Protein 8VAD (pdb70)

Structure (mmCIF, N/CA/C/O backbone):
data_8VAD
#
_entry.id   8VAD
#
_cell.length_a   16.310
_cell.length_b   21.227
_cell.length_c   70.096
_cell.angle_alpha   89.990
_cell.angle_beta   89.980
_cell.angle_gamma   67.420
#
_symmetry.space_group_name_H-M   'P 1'
#
loop_
_entity.id
_entity.type
_entity.pdbx_description
1 polymer 'Trypsin inhibitor 2'
2 non-polymer 'SULFATE ION'
3 water water
#
loop_
_atom_site.group_PDB
_atom_site.id
_atom_site.type_symbol
_atom_site.label_atom_id
_atom_site.label_alt_id
_atom_site.label_comp_id
_atom_site.label_asym_id
_atom_site.label_entity_id
_atom_site.label_seq_id
_atom_site.pdbx_PDB_ins_code
_atom_site.Cartn_x
_atom_site.Cartn_y
_atom_site.Cartn_z
_atom_site.occupancy
_atom_site.B_iso_or_equiv
_atom_site.auth_seq_id
_atom_site.auth_comp_id
_atom_site.auth_asym_id
_atom_site.auth_atom_id
_atom_site.pdbx_PDB_model_num
ATOM 1 N N . SER A 1 1 ? -12.63846 -2.59350 -16.99360 1.000 5.74375 1 SER B N 1
ATOM 2 C CA . SER A 1 1 ? -12.44924 -1.73830 -15.83887 1.000 5.83981 1 SER B CA 1
ATOM 3 C C . SER A 1 1 ? -13.16152 -2.42646 -14.68548 1.000 14.02936 1 SER B C 1
ATOM 4 O O . SER A 1 1 ? -14.20512 -3.07252 -14.85967 1.000 10.78275 1 SER B O 1
ATOM 11 N N . GLY A 1 2 ? -12.56874 -2.31515 -13.51326 1.000 8.65223 2 GLY B N 1
ATOM 12 C CA . GLY A 1 2 ? -13.16484 -2.83469 -12.31510 1.000 7.58040 2 GLY B CA 1
ATOM 13 C C . GLY A 1 2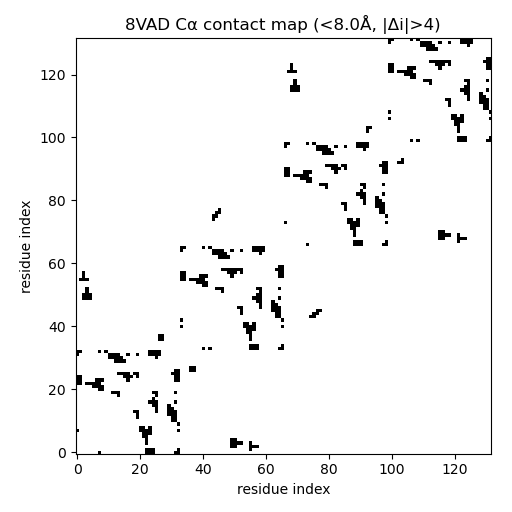 ? -13.39584 -1.70036 -11.34728 1.000 8.45575 2 GLY B C 1
ATOM 14 O O . GLY A 1 2 ? -13.09165 -0.54162 -11.64689 1.000 11.79608 2 GLY B O 1
ATOM 18 N N . PRO A 1 3 ? -13.94581 -2.00626 -10.16465 1.000 13.15976 3 PRO B N 1
ATOM 19 C CA . PRO A 1 3 ? -14.24165 -0.97897 -9.16295 1.000 10.34228 3 PRO B CA 1
ATOM 20 C C . PRO A 1 3 ? -13.02094 -0.50302 -8.37773 1.000 11.50992 3 PRO B C 1
ATOM 21 O O . PRO A 1 3 ? -13.03211 -0.44034 -7.14838 1.000 10.20835 3 PRO B O 1
ATOM 32 N N . ASN A 1 4 ? -11.95923 -0.15541 -9.09712 1.000 14.42292 4 ASN B N 1
ATOM 33 C CA . ASN A 1 4 ? -10.74586 0.34857 -8.47477 1.000 13.45769 4 ASN B CA 1
ATOM 34 C C . ASN A 1 4 ? -10.27697 1.62879 -9.15587 1.000 14.80433 4 ASN B C 1
ATOM 35 O O . ASN A 1 4 ? -10.83707 2.08335 -10.15813 1.000 16.19214 4 ASN B O 1
ATOM 46 N N . GLY A 1 5 ? -9.25267 2.22666 -8.56351 1.000 20.95223 5 GLY B N 1
ATOM 47 C CA . GLY A 1 5 ? -8.57915 3.34423 -9.17120 1.000 19.78707 5 GLY B CA 1
ATOM 48 C C . GLY A 1 5 ? -7.70014 2.86537 -10.30778 1.000 16.95569 5 GLY B C 1
ATOM 49 O O . GLY A 1 5 ? -8.08007 1.96081 -11.06507 1.000 24.05933 5 GLY B O 1
ATOM 53 N N . GLY A 1 6 ? -6.56125 3.49230 -10.48121 1.000 22.27809 6 GLY B N 1
ATOM 54 C CA . GLY A 1 6 ? -5.64468 2.97273 -11.46459 1.000 13.22648 6 GLY B CA 1
ATOM 55 C C . GLY A 1 6 ? -6.12565 3.11040 -12.90116 1.000 8.60153 6 GLY B C 1
ATOM 56 O O . GLY A 1 6 ? -7.13881 3.74659 -13.21779 1.000 6.75483 6 GLY B O 1
ATOM 60 N N . VAL A 1 7 ? -5.36806 2.47544 -13.77883 1.000 4.84229 7 VAL B N 1
ATOM 61 C CA . VAL A 1 7 ? -5.51952 2.63081 -15.21565 1.000 4.29488 7 VAL B CA 1
ATOM 62 C C . VAL A 1 7 ? -5.83441 1.28792 -15.84554 1.000 5.38911 7 VAL B C 1
ATOM 63 O O . VAL A 1 7 ? -5.25175 0.26035 -15.48085 1.000 7.06403 7 VAL B O 1
ATOM 76 N N . CYS A 1 8 ? -6.78983 1.30249 -16.75979 1.000 3.26479 8 CYS B N 1
ATOM 77 C CA . CYS A 1 8 ? -7.17744 0.13202 -17.53870 1.000 3.25696 8 CYS B CA 1
ATOM 78 C C . CYS A 1 8 ? -7.45901 0.60475 -18.95869 1.000 4.64996 8 CYS B C 1
ATOM 79 O O . CYS A 1 8 ? -8.44319 1.31610 -19.18508 1.000 4.37482 8 CYS B O 1
ATOM 86 N N . PRO A 1 9 ? -6.62029 0.26522 -19.93474 1.000 4.65051 9 PRO B N 1
ATOM 87 C CA . PRO A 1 9 ? -6.88846 0.70128 -21.30693 1.000 8.59347 9 PRO B CA 1
ATOM 88 C C . PRO A 1 9 ? -8.18730 0.10514 -21.82408 1.000 6.93646 9 PRO B C 1
ATOM 89 O O . PRO A 1 9 ? -8.59299 -0.98659 -21.42915 1.000 7.15029 9 PRO B O 1
ATOM 100 N N . VAL A 1 10 ? -8.86331 0.86264 -22.68323 1.000 6.45450 10 VAL B N 1
ATOM 101 C CA . VAL A 1 10 ? -10.10077 0.40931 -23.30205 1.000 12.30196 10 VAL B CA 1
ATOM 102 C C . VAL A 1 10 ? -9.78431 -0.41432 -24.53294 1.000 9.49882 10 VAL B C 1
ATOM 103 O O . VAL A 1 10 ? -9.43677 0.13453 -25.57958 1.000 13.56088 10 VAL B O 1
ATOM 135 N N . ILE A 1 12 ? -10.08097 -4.79894 -26.39815 1.000 4.01279 12 ILE B N 1
ATOM 136 C CA . ILE A 1 12 ? -10.46005 -6.20718 -26.33551 1.000 10.37679 12 ILE B CA 1
ATOM 137 C C . ILE A 1 12 ? -9.22176 -7.04652 -26.02639 1.000 5.50104 12 ILE B C 1
ATOM 138 O O . ILE A 1 12 ? -8.28901 -7.05593 -26.80795 1.000 5.26171 12 ILE B O 1
ATOM 154 N N . TYR A 1 13 ? -9.22105 -7.73625 -24.88695 1.000 3.96032 13 TYR B N 1
ATOM 155 C CA . TYR A 1 13 ? -8.04250 -8.44606 -24.38873 1.000 4.23124 13 TYR B CA 1
ATOM 156 C C . TYR A 1 13 ? -8.56507 -9.67467 -23.66251 1.000 6.65987 13 TYR B C 1
ATOM 157 O O . TYR A 1 13 ? -9.37428 -9.54978 -22.73915 1.000 3.72915 13 TYR B O 1
ATOM 175 N N . LEU A 1 14 ? -8.15074 -10.85634 -24.10623 1.000 3.57511 14 LEU B N 1
ATOM 176 C CA . LEU A 1 14 ? -8.61980 -12.09029 -23.50019 1.000 6.87399 14 LEU B CA 1
ATOM 177 C C . LEU A 1 14 ? -7.87397 -12.35091 -22.19831 1.000 4.21244 14 LEU B C 1
ATOM 178 O O . LEU A 1 14 ? -6.70771 -11.98829 -22.05207 1.000 4.07583 14 LEU B O 1
ATOM 194 N N . CYS A 1 15 ? -8.55752 -12.99953 -21.25731 1.000 4.78066 15 CYS B N 1
ATOM 195 C CA . CYS A 1 15 ? -7.95519 -13.25591 -19.95567 1.000 3.19713 15 CYS B CA 1
ATOM 196 C C . CYS A 1 15 ? -8.61787 -14.46229 -19.30529 1.000 3.56976 15 CYS B C 1
ATOM 197 O O . CYS A 1 15 ? -9.75106 -14.82978 -19.63357 1.000 3.16930 15 CYS B O 1
ATOM 204 N N . ARG A 1 16 ? -7.88897 -15.05662 -18.35940 1.000 3.69134 16 ARG B N 1
ATOM 205 C CA . ARG A 1 16 ? -8.37685 -16.17851 -17.57135 1.000 3.17618 16 ARG B CA 1
ATOM 206 C C . ARG A 1 16 ? -8.47723 -15.86036 -16.09035 1.000 4.84855 16 ARG B C 1
ATOM 207 O O . ARG A 1 16 ? -8.99747 -16.68302 -15.33142 1.000 5.33215 16 ARG B O 1
ATOM 228 N N . ARG A 1 17 ? -8.00519 -14.69103 -15.67060 1.000 3.88467 17 ARG B N 1
ATOM 229 C CA . ARG A 1 17 ? -7.92746 -14.23339 -14.28685 1.000 3.17530 17 ARG B CA 1
ATOM 230 C C . ARG A 1 17 ? -7.45859 -12.78767 -14.37197 1.000 4.62516 17 ARG B C 1
ATOM 231 O O . ARG A 1 17 ? -6.97073 -12.33959 -15.41623 1.000 3.19504 17 ARG B O 1
ATOM 252 N N . ASP A 1 18 ? -7.63185 -12.05472 -13.27227 1.000 3.18031 18 ASP B N 1
ATOM 253 C CA . ASP A 1 18 ? -7.28446 -10.63564 -13.24929 1.000 3.92793 18 ASP B CA 1
ATOM 254 C C . ASP A 1 18 ? -5.82652 -10.40469 -13.64588 1.000 3.93849 18 ASP B C 1
ATOM 255 O O . ASP A 1 18 ? -5.50768 -9.42522 -14.32706 1.000 3.37899 18 ASP B O 1
ATOM 264 N N . SER A 1 19 ? -4.91553 -11.26065 -13.17012 1.000 3.59503 19 SER B N 1
ATOM 265 C CA . SER A 1 19 ? -3.49699 -10.99715 -13.37552 1.000 5.06771 19 SER B CA 1
ATOM 266 C C . SER A 1 19 ? -3.08426 -11.09795 -14.83962 1.000 4.65180 19 SER B C 1
ATOM 267 O O . SER A 1 19 ? -1.99203 -10.63493 -15.19384 1.000 4.22463 19 SER B O 1
ATOM 275 N N . ASP A 1 20 ? -3.90778 -11.70127 -15.69347 1.000 3.24054 20 ASP B N 1
ATOM 276 C CA . ASP A 1 20 ? -3.60330 -11.71644 -17.12145 1.000 3.25082 20 ASP B CA 1
ATOM 277 C C . ASP A 1 20 ? -3.76736 -10.34004 -17.75521 1.000 3.34774 20 ASP B C 1
ATOM 278 O O . ASP A 1 20 ? -3.14937 -10.05723 -18.78925 1.000 4.03388 20 ASP B O 1
ATOM 287 N N . CYS A 1 21 ? -4.58733 -9.49116 -17.17250 1.000 3.24317 21 CYS B N 1
ATOM 288 C CA . CYS A 1 21 ? -4.93515 -8.22137 -17.78988 1.000 4.60756 21 CYS B CA 1
ATOM 289 C C . CYS A 1 21 ? -3.91455 -7.14562 -17.44454 1.000 5.87841 21 CYS B C 1
ATOM 290 O O . CYS A 1 21 ? -3.36454 -7.12842 -16.34932 1.000 4.46724 21 CYS B O 1
ATOM 297 N N . PRO A 1 22 ? -3.65669 -6.21764 -18.35700 1.000 5.25913 22 PRO B N 1
ATOM 298 C CA . PRO A 1 22 ? -2.72350 -5.13219 -18.03855 1.000 3.29306 22 PRO B CA 1
ATOM 299 C C . PRO A 1 22 ? -3.29315 -4.18047 -17.00002 1.000 5.82829 22 PRO B C 1
ATOM 300 O O . PRO A 1 22 ? -4.48997 -4.17427 -16.69924 1.000 5.64764 22 PRO B O 1
ATOM 311 N N . GLY A 1 23 ? -2.39471 -3.37881 -16.43765 1.000 8.09234 23 GLY B N 1
ATOM 312 C CA . GLY A 1 23 ? -2.78649 -2.34973 -15.49583 1.000 7.29836 23 GLY B CA 1
ATOM 313 C C . GLY A 1 23 ? -3.59234 -2.91089 -14.35501 1.000 5.63092 23 GLY B C 1
ATOM 314 O O . GLY A 1 23 ? -3.31766 -4.00080 -13.82831 1.000 7.08339 23 GLY B O 1
ATOM 318 N N . GLU A 1 24 ? -4.60942 -2.15675 -13.95373 1.000 4.29926 24 GLU B N 1
ATOM 319 C CA . GLU A 1 24 ? -5.51537 -2.55795 -12.89549 1.000 8.22700 24 GLU B CA 1
ATOM 320 C C . GLU A 1 24 ? -6.84394 -3.04045 -13.44991 1.000 6.99738 24 GLU B C 1
ATOM 321 O O . GLU A 1 24 ? -7.85904 -3.00564 -12.74668 1.000 6.52573 24 GLU B O 1
ATOM 333 N N . CYS A 1 25 ? -6.86325 -3.47511 -14.70629 1.000 4.14075 25 CYS B N 1
ATOM 334 C CA . CYS A 1 25 ? -8.06542 -4.08997 -15.24051 1.000 4.46334 25 CYS B CA 1
ATOM 335 C C . CYS A 1 25 ? -8.37226 -5.38464 -14.49391 1.000 4.46128 25 CYS B C 1
ATOM 336 O O . CYS A 1 25 ? -7.46568 -6.09290 -14.03456 1.000 3.24739 25 CYS B O 1
ATOM 343 N N . ILE A 1 26 ? -9.65152 -5.73308 -14.43942 1.000 3.31719 26 ILE B N 1
ATOM 344 C CA . ILE A 1 26 ? -10.08021 -7.03465 -13.95687 1.000 4.49910 26 ILE B CA 1
ATOM 345 C C . ILE A 1 26 ? -10.48613 -7.91487 -15.13553 1.000 3.41131 26 ILE B C 1
ATOM 346 O O . ILE A 1 26 ? -10.78727 -7.44448 -16.23161 1.000 3.23772 26 ILE B O 1
ATOM 362 N N . CYS A 1 27 ? -10.56948 -9.21691 -14.88477 1.000 3.24709 27 CYS B N 1
ATOM 363 C CA . CYS A 1 27 ? -11.06563 -10.14970 -15.88167 1.000 3.15441 27 CYS B CA 1
ATOM 364 C C . CYS A 1 27 ? -12.52753 -10.45684 -15.58298 1.000 3.78981 27 CYS B C 1
ATOM 365 O O . CYS A 1 27 ? -12.84753 -11.01474 -14.52764 1.000 4.95405 27 CYS B O 1
ATOM 372 N N . LEU A 1 28 ? -13.40344 -10.08852 -16.51414 1.000 4.02553 28 LEU B N 1
ATOM 373 C CA . LEU A 1 28 ? -14.81916 -10.39045 -16.38416 1.000 3.47615 28 LEU B CA 1
ATOM 374 C C . LEU A 1 28 ? -15.04035 -11.90319 -16.42356 1.000 3.11292 28 LEU B C 1
ATOM 375 O O . LEU A 1 28 ? -14.16985 -12.67624 -16.84881 1.000 3.11946 28 LEU B O 1
ATOM 391 N N . GLY A 1 29 ? -16.22715 -12.32057 -15.97999 1.000 3.10083 29 GLY B N 1
ATOM 392 C CA . GLY A 1 29 ? -16.53743 -13.73177 -15.80860 1.000 3.09412 29 GLY B CA 1
ATOM 393 C C . GLY A 1 29 ? -16.51698 -14.54908 -17.08537 1.000 3.09558 29 GLY B C 1
ATOM 394 O O . GLY A 1 29 ? -16.50233 -15.78773 -17.00898 1.000 4.18266 29 GLY B O 1
ATOM 398 N N . ASN A 1 30 ? -16.49579 -13.89306 -18.24942 1.000 3.10089 30 ASN B N 1
ATOM 399 C CA . ASN A 1 30 ? -16.47522 -14.55778 -19.54651 1.000 3.26303 30 ASN B CA 1
ATOM 400 C C . ASN A 1 30 ? -15.12574 -14.44840 -20.24867 1.000 4.55720 30 ASN B C 1
ATOM 401 O O . ASN A 1 30 ? -15.03362 -14.75157 -21.44179 1.000 4.26466 30 ASN B O 1
ATOM 412 N N . GLY A 1 31 ? -14.08313 -13.99757 -19.55428 1.000 3.19852 31 GLY B N 1
ATOM 413 C CA . GLY A 1 31 ? -12.73854 -14.04537 -20.10122 1.000 4.44510 31 GLY B CA 1
ATOM 414 C C . GLY A 1 31 ? -12.29850 -12.83860 -20.89126 1.000 7.16504 31 GLY B C 1
ATOM 415 O O . GLY A 1 31 ? -11.42631 -12.96999 -21.76103 1.000 3.49833 31 GLY B O 1
ATOM 419 N N . TYR A 1 32 ? -12.84098 -11.66325 -20.59928 1.000 3.87007 32 TYR B N 1
ATOM 420 C CA . TYR A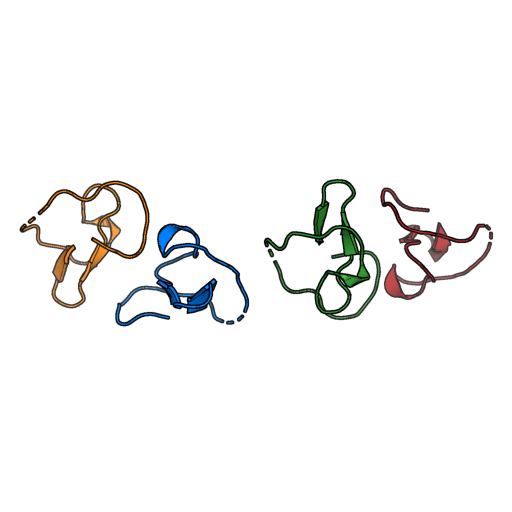 1 32 ? -12.39506 -10.42856 -21.22470 1.000 3.16130 32 TYR B CA 1
ATOM 421 C C . TYR A 1 32 ? -12.02844 -9.41764 -20.14772 1.000 3.42057 32 TYR B C 1
ATOM 422 O O . TYR A 1 32 ? -12.67148 -9.34944 -19.09789 1.000 3.15361 32 TYR B O 1
ATOM 440 N N . CYS A 1 33 ? -10.99230 -8.63578 -20.41950 1.000 3.18011 33 CYS B N 1
ATOM 441 C CA . CYS A 1 33 ? -10.58501 -7.60302 -19.48613 1.000 4.36432 33 CYS B CA 1
ATOM 442 C C . CYS A 1 33 ? -11.56039 -6.43734 -19.50870 1.000 6.93109 33 CYS B C 1
ATOM 443 O O . CYS A 1 33 ? -12.14894 -6.09670 -20.54251 1.000 4.64658 33 CYS B O 1
ATOM 450 N N . GLY A 1 34 ? -11.72966 -5.82463 -18.34946 1.000 3.99575 34 GLY B N 1
ATOM 451 C CA . GLY A 1 34 ? -12.54509 -4.63885 -18.24435 1.000 3.17335 34 GLY B CA 1
ATOM 452 C C . GLY A 1 34 ? -12.10555 -3.80728 -17.06592 1.000 3.98691 34 GLY B C 1
ATOM 453 O O . GLY A 1 34 ? -11.28530 -4.24376 -16.25422 1.000 3.17850 34 GLY B O 1
ATOM 457 N N . SER B 1 1 ? -20.73065 -5.67258 -1.62161 1.000 6.32582 1 SER A N 1
ATOM 458 C CA . SER B 1 1 ? -20.51879 -6.47350 -2.81794 1.000 3.89234 1 SER A CA 1
ATOM 459 C C . SER B 1 1 ? -21.22960 -5.80216 -3.99493 1.000 11.70866 1 SER A C 1
ATOM 460 O O . SER B 1 1 ? -22.28894 -5.18805 -3.81893 1.000 9.29335 1 SER A O 1
ATOM 467 N N . GLY B 1 2 ? -20.64093 -5.92212 -5.18580 1.000 8.79870 2 GLY A N 1
ATOM 468 C CA . GLY B 1 2 ? -21.23772 -5.42749 -6.40492 1.000 11.10122 2 GLY A CA 1
ATOM 469 C C . GLY B 1 2 ? -21.49904 -6.57067 -7.35546 1.000 10.33467 2 GLY A C 1
ATOM 470 O O . GLY B 1 2 ? -21.17225 -7.72371 -7.06569 1.000 9.60466 2 GLY A O 1
ATOM 474 N N . PRO B 1 3 ? -22.09602 -6.28563 -8.50664 1.000 10.79016 3 PRO A N 1
ATOM 475 C CA . PRO B 1 3 ? -22.42367 -7.31146 -9.48863 1.000 12.00762 3 PRO A CA 1
ATOM 476 C C . PRO B 1 3 ? -21.23886 -7.79919 -10.28722 1.000 12.62132 3 PRO A C 1
ATOM 477 O O . PRO B 1 3 ? -21.31270 -7.99603 -11.50854 1.000 11.75761 3 PRO A O 1
ATOM 488 N N . ASN B 1 4 ? -20.16287 -8.16571 -9.57009 1.000 16.23756 4 ASN A N 1
ATOM 489 C CA . ASN B 1 4 ? -18.91546 -8.62129 -10.19005 1.000 16.99393 4 ASN A CA 1
ATOM 490 C C . ASN B 1 4 ? -18.39457 -9.89899 -9.56741 1.000 13.29400 4 ASN A C 1
ATOM 491 O O . ASN B 1 4 ? -18.87078 -10.36122 -8.52990 1.000 22.56584 4 ASN A O 1
ATOM 502 N N . GLY B 1 5 ? -17.35263 -10.44408 -10.18481 1.000 19.77584 5 GLY A N 1
ATOM 503 C CA . GLY B 1 5 ? -16.64562 -11.56899 -9.61216 1.000 16.66357 5 GLY A CA 1
ATOM 504 C C . GLY B 1 5 ? -15.75056 -11.07987 -8.50297 1.000 16.70096 5 GLY A C 1
ATOM 505 O O . GLY B 1 5 ? -16.04245 -10.08698 -7.82893 1.000 19.86359 5 GLY A O 1
ATOM 509 N N . GLY B 1 6 ? -14.63654 -11.75115 -8.33571 1.000 22.09567 6 GLY A N 1
ATOM 510 C CA . GLY B 1 6 ? -13.68954 -11.27896 -7.36934 1.000 15.52048 6 GLY A CA 1
ATOM 511 C C . GLY B 1 6 ? -14.18412 -11.43209 -5.93998 1.000 8.63004 6 GLY A C 1
ATOM 512 O O . GLY B 1 6 ? -15.20686 -12.06474 -5.64673 1.000 12.51969 6 GLY A O 1
ATOM 516 N N . VAL B 1 7 ? -13.41838 -10.83015 -5.04138 1.000 5.99346 7 VAL A N 1
ATOM 517 C CA . VAL B 1 7 ? -13.59616 -11.00820 -3.60933 1.000 4.93044 7 VAL A CA 1
ATOM 518 C C . VAL B 1 7 ? -13.88749 -9.65680 -2.97290 1.000 4.07368 7 VAL A C 1
ATOM 519 O O . VAL B 1 7 ? -13.21385 -8.65882 -3.24958 1.000 6.10635 7 VAL A O 1
ATOM 532 N N . CYS B 1 8 ? -14.87948 -9.63891 -2.09355 1.000 4.99382 8 CYS A N 1
ATOM 533 C CA . CYS B 1 8 ? -15.25486 -8.44036 -1.35479 1.000 4.37565 8 CYS A CA 1
ATOM 534 C C . CYS B 1 8 ? -15.50695 -8.84225 0.08700 1.000 3.28149 8 CYS A C 1
ATOM 535 O O . CYS B 1 8 ? -16.48102 -9.54499 0.36399 1.000 4.20349 8 CYS A O 1
ATOM 542 N N . PRO B 1 9 ? -14.67338 -8.42027 1.03082 1.000 3.44934 9 PRO A N 1
ATOM 543 C CA . PRO B 1 9 ? -14.91373 -8.80377 2.42176 1.00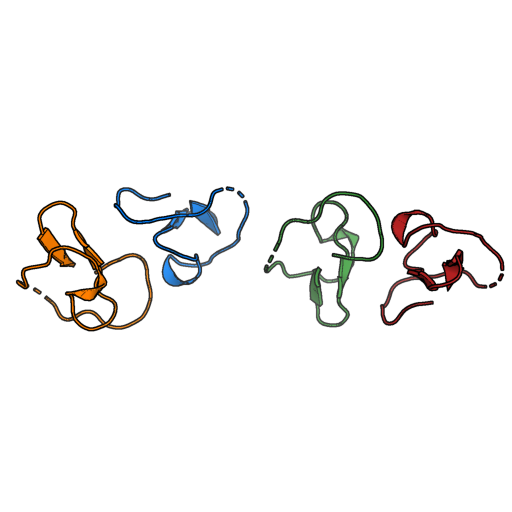0 4.89431 9 PRO A CA 1
ATOM 544 C C . PRO B 1 9 ? -16.25345 -8.27641 2.92079 1.000 4.21372 9 PRO A C 1
ATOM 545 O O . PRO B 1 9 ? -16.70946 -7.19795 2.53195 1.000 4.71651 9 PRO A O 1
ATOM 556 N N . VAL B 1 10 ? -16.88609 -9.04749 3.79763 1.000 6.44200 10 VAL A N 1
ATOM 557 C CA . VAL B 1 10 ? -18.12150 -8.61488 4.44341 1.000 5.10795 10 VAL A CA 1
ATOM 558 C C . VAL B 1 10 ? -17.68511 -7.74505 5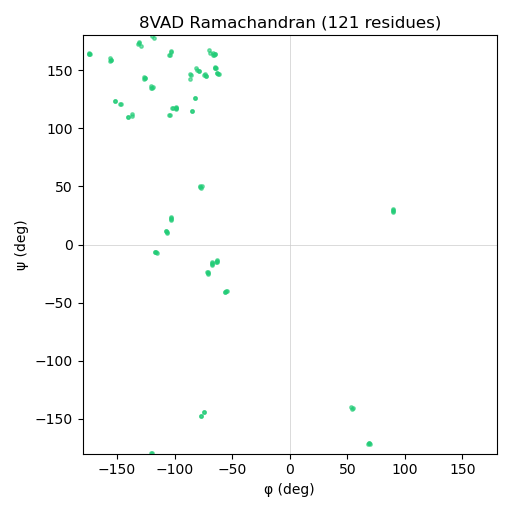.60281 1.000 10.52672 10 VAL A C 1
ATOM 559 O O . VAL B 1 10 ? -16.96970 -8.23480 6.47162 1.000 6.81188 10 VAL A O 1
ATOM 591 N N . ILE B 1 12 ? -18.11011 -3.46886 7.75866 1.000 5.65481 12 ILE A N 1
ATOM 592 C CA . ILE B 1 12 ? -18.58928 -2.09112 7.87374 1.000 9.66013 12 ILE A CA 1
ATOM 593 C C . ILE B 1 12 ? -17.39268 -1.21449 7.52728 1.000 9.06025 12 ILE A C 1
ATOM 594 O O . ILE B 1 12 ? -16.43243 -1.14767 8.28634 1.000 7.53399 12 ILE A O 1
ATOM 610 N N . TYR B 1 13 ? -17.43292 -0.52255 6.39133 1.000 4.08530 13 TYR A N 1
ATOM 611 C CA . TYR B 1 13 ? -16.25732 0.21184 5.93493 1.000 3.27254 13 TYR A CA 1
ATOM 612 C C . TYR B 1 13 ? -16.73631 1.39390 5.11102 1.000 6.57836 13 TYR A C 1
ATOM 613 O O . TYR B 1 13 ? -17.49023 1.20229 4.15533 1.000 5.29334 13 TYR A O 1
ATOM 631 N N . LEU B 1 14 ? -16.33395 2.60284 5.50094 1.000 4.33360 14 LEU A N 1
ATOM 632 C CA . LEU B 1 14 ? -16.76859 3.81679 4.81814 1.000 7.37608 14 LEU A CA 1
ATOM 633 C C . LEU B 1 14 ? -15.95357 4.07268 3.55210 1.000 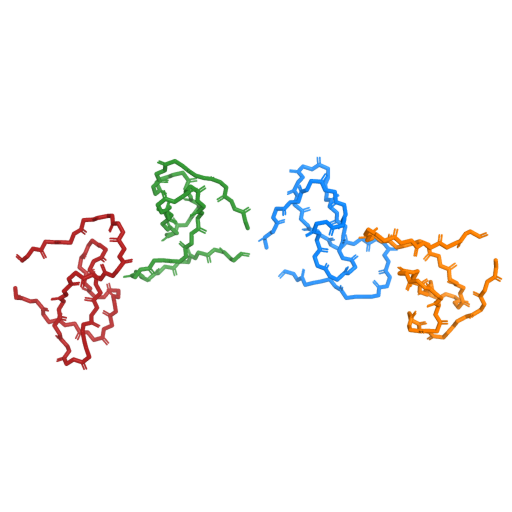4.79115 14 LEU A C 1
ATOM 634 O O . LEU B 1 14 ? -14.76167 3.75596 3.47878 1.000 5.88836 14 LEU A O 1
ATOM 650 N N . CYS B 1 1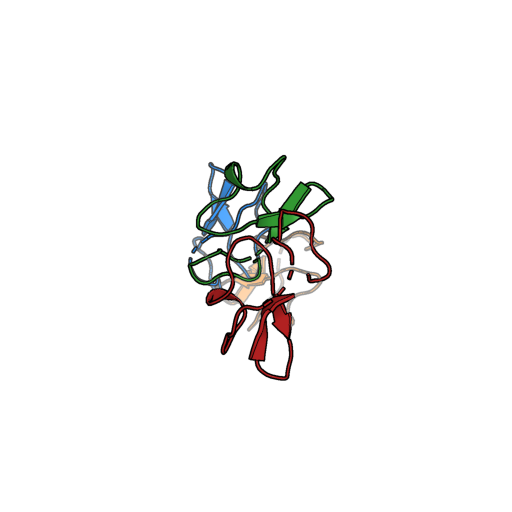5 ? -16.60117 4.72416 2.57691 1.000 4.25270 15 CYS A N 1
ATOM 651 C CA . CYS B 1 15 ? -16.00739 4.98833 1.26636 1.000 5.14663 15 CYS A CA 1
ATOM 652 C C . CYS B 1 15 ? -16.67215 6.20774 0.63681 1.000 3.51239 15 CYS A C 1
ATOM 653 O O . CYS B 1 15 ? -17.79320 6.58440 0.99581 1.000 3.13149 15 CYS A O 1
ATOM 660 N N . ARG B 1 16 ? -15.97087 6.81012 -0.31569 1.000 4.01911 16 ARG A N 1
ATOM 661 C CA . ARG B 1 16 ? -16.49150 7.93148 -1.09672 1.000 3.65311 16 ARG A CA 1
ATOM 662 C C . ARG B 1 16 ? -16.60818 7.55776 -2.56810 1.000 4.23511 16 ARG A C 1
ATOM 663 O O . ARG B 1 16 ? -17.20399 8.30969 -3.34733 1.000 5.13990 16 ARG A O 1
ATOM 684 N N . ARG B 1 17 ? -16.12215 6.38060 -2.94850 1.000 5.86936 17 ARG A N 1
ATOM 685 C CA . ARG B 1 17 ? -16.05710 5.93335 -4.31968 1.000 3.15113 17 ARG A CA 1
ATOM 686 C C . ARG B 1 17 ? -15.56459 4.49929 -4.27069 1.000 3.14518 17 ARG A C 1
ATOM 687 O O . ARG B 1 17 ? -15.01936 4.05735 -3.25734 1.000 3.14309 17 ARG A O 1
ATOM 708 N N . ASP B 1 18 ? -15.74369 3.78375 -5.38445 1.000 3.30431 18 ASP A N 1
ATOM 709 C CA . ASP B 1 18 ? -15.39335 2.37016 -5.41371 1.000 3.95764 18 ASP A CA 1
ATOM 710 C C . ASP B 1 18 ? -13.94477 2.13478 -4.99766 1.000 4.12445 18 ASP A C 1
ATOM 711 O O . ASP B 1 18 ? -13.63777 1.15090 -4.31054 1.000 3.14063 18 ASP A O 1
ATOM 720 N N . SER B 1 19 ? -13.03285 2.99688 -5.44120 1.000 4.44722 19 SER A N 1
ATOM 721 C CA . SER B 1 19 ? -11.61199 2.72268 -5.25513 1.000 4.95939 19 SER A CA 1
ATOM 722 C C . SER B 1 19 ? -11.19283 2.75999 -3.79091 1.000 4.44285 19 SER A C 1
ATOM 723 O O . SER B 1 19 ? -10.12354 2.23081 -3.45746 1.000 6.31081 19 SER A O 1
ATOM 731 N N . ASP B 1 20 ? -12.00626 3.36761 -2.91536 1.000 3.16085 20 ASP A N 1
ATOM 732 C CA . ASP B 1 20 ? -11.75373 3.38850 -1.48194 1.000 4.20821 20 ASP A CA 1
ATOM 733 C C . ASP B 1 20 ? -11.95761 2.02629 -0.84194 1.000 3.14937 20 ASP A C 1
ATOM 734 O O . ASP B 1 20 ? -11.42240 1.77937 0.25161 1.000 3.52087 20 ASP A O 1
ATOM 743 N N . CYS B 1 21 ? -12.74785 1.16188 -1.46542 1.000 3.39192 21 CYS A N 1
ATOM 744 C CA . CYS B 1 21 ? -13.06146 -0.12457 -0.86490 1.000 3.36737 21 CYS A CA 1
ATOM 745 C C . CYS B 1 21 ? -12.02052 -1.16188 -1.24602 1.000 5.64641 21 CYS A C 1
ATOM 746 O O . CYS B 1 21 ? -11.54183 -1.17402 -2.38540 1.000 4.88984 21 CYS A O 1
ATOM 753 N N A PRO B 1 22 ? -11.66684 -2.05197 -0.32803 0.347 5.21412 22 PRO A N 1
ATOM 754 N N B PRO B 1 22 ? -11.64583 -2.03346 -0.31481 0.653 5.20355 22 PRO A N 1
ATOM 755 C CA A PRO B 1 22 ? -10.72362 -3.11956 -0.66938 0.347 6.66132 22 PRO A CA 1
ATOM 756 C CA B PRO B 1 22 ? -10.72150 -3.11622 -0.66319 0.653 6.65847 22 PRO A CA 1
ATOM 757 C C A PRO B 1 22 ? -11.34748 -4.12868 -1.62277 0.347 8.17212 22 PRO A C 1
ATOM 758 C C B PRO B 1 22 ? -11.34576 -4.12455 -1.62081 0.653 8.17597 22 PRO A C 1
ATOM 759 O O A PRO B 1 22 ? -12.55998 -4.18155 -1.84142 0.347 7.05821 22 PRO A O 1
ATOM 760 O O B PRO B 1 22 ? -12.55892 -4.16925 -1.84207 0.653 7.09565 22 PRO A O 1
ATOM 781 N N . GLY B 1 23 ? -10.47452 -4.93555 -2.21016 1.000 10.53078 23 GLY A N 1
ATOM 782 C CA . GLY B 1 23 ? -10.91749 -5.95728 -3.12466 1.000 7.58632 23 GLY A CA 1
ATOM 783 C C . GLY B 1 23 ? -11.72386 -5.40268 -4.27626 1.000 6.68301 23 GLY A C 1
ATOM 784 O O . GLY B 1 23 ? -11.42662 -4.33750 -4.84356 1.000 5.42214 23 GLY A O 1
ATOM 788 N N . GLU B 1 24 ? -12.75644 -6.15588 -4.65216 1.000 5.60381 24 GLU A N 1
ATOM 789 C CA . GLU B 1 24 ? -13.66508 -5.76996 -5.71655 1.000 7.60935 24 GLU A CA 1
ATOM 790 C C . GLU B 1 24 ? -14.98543 -5.25917 -5.17205 1.000 7.61427 24 GLU A C 1
ATOM 791 O O . GLU B 1 24 ? -15.98479 -5.24003 -5.89562 1.000 5.94902 24 GLU A O 1
ATOM 803 N N . CYS B 1 25 ? -15.00354 -4.81860 -3.91740 1.000 5.78439 25 CYS A N 1
ATOM 804 C CA . CYS B 1 25 ? -16.20490 -4.19806 -3.39472 1.000 4.80482 25 CYS A CA 1
ATOM 805 C C . CYS B 1 25 ? -16.49092 -2.90305 -4.14181 1.000 4.99449 25 CYS A C 1
ATOM 806 O O . CYS B 1 25 ? -15.57914 -2.21511 -4.60724 1.000 6.12755 25 CYS A O 1
ATOM 813 N N . ILE B 1 26 ? -17.76559 -2.54380 -4.21031 1.000 3.09735 26 ILE A N 1
ATOM 814 C CA . ILE B 1 26 ? -18.16707 -1.23552 -4.69247 1.000 3.10173 26 ILE A CA 1
ATOM 815 C C . ILE B 1 26 ? -18.53500 -0.36695 -3.49622 1.000 3.10143 26 ILE A C 1
ATOM 816 O O . ILE B 1 26 ? -18.72107 -0.85028 -2.38011 1.000 3.75843 26 ILE A O 1
ATOM 832 N N . CYS B 1 27 ? -18.65111 0.94066 -3.73259 1.000 3.56313 27 CYS A N 1
ATOM 833 C CA . CYS B 1 27 ? -19.12726 1.87853 -2.72631 1.000 4.65256 27 CYS A CA 1
ATOM 834 C C . CYS B 1 27 ? -20.60752 2.16413 -2.98214 1.000 3.10453 27 CYS A C 1
ATOM 835 O O . CYS B 1 27 ? -20.97223 2.67863 -4.04678 1.000 4.35222 27 CYS A O 1
ATOM 842 N N . LEU B 1 28 ? -21.45683 1.81372 -2.01429 1.000 3.09829 28 LEU A N 1
ATOM 843 C CA . LEU B 1 28 ? -22.88174 2.08105 -2.10571 1.000 3.09653 28 LEU A CA 1
ATOM 844 C C . LEU B 1 28 ? -23.11568 3.58479 -2.06606 1.000 3.28700 28 LEU A C 1
ATOM 845 O O . LEU B 1 28 ? -22.24382 4.36484 -1.66194 1.000 3.37558 28 LEU A O 1
ATOM 861 N N . GLY B 1 29 ? -24.31601 3.98176 -2.49462 1.000 3.77068 29 GLY A N 1
ATOM 862 C CA . GLY B 1 29 ? -24.66799 5.37153 -2.70186 1.000 3.11451 29 GLY A CA 1
ATOM 863 C C . GLY B 1 29 ? -24.64779 6.22123 -1.45973 1.000 3.30896 29 GLY A C 1
ATOM 864 O O . GLY B 1 29 ? -24.64217 7.45512 -1.57935 1.000 3.12570 29 GLY A O 1
ATOM 868 N N . ASN B 1 30 ? -24.62079 5.59584 -0.27749 1.000 3.32237 30 ASN A N 1
ATOM 869 C CA . ASN B 1 30 ? -24.56366 6.29330 1.00174 1.000 4.73962 30 ASN A CA 1
ATOM 870 C C . ASN B 1 30 ? -23.18896 6.19388 1.65280 1.000 3.44923 30 ASN A C 1
ATOM 871 O O . ASN B 1 30 ? -23.04137 6.57119 2.81750 1.000 4.07425 30 ASN A O 1
ATOM 882 N N . GLY B 1 31 ? -22.17703 5.69355 0.94676 1.000 4.79900 31 GLY A N 1
ATOM 883 C CA . GLY B 1 31 ? -20.84276 5.74095 1.49801 1.000 3.11489 31 GLY A CA 1
ATOM 884 C C . GLY B 1 31 ? -20.42185 4.55786 2.33720 1.000 4.97831 31 GLY A C 1
ATOM 885 O O . GLY B 1 31 ? -19.53342 4.71037 3.18848 1.000 4.80662 31 GLY A O 1
ATOM 889 N N . TYR B 1 32 ? -20.92587 3.36476 2.05259 1.000 3.10143 32 TYR A N 1
ATOM 890 C CA . TYR B 1 32 ? -20.45948 2.12950 2.67309 1.000 3.62952 32 TYR A CA 1
ATOM 891 C C . TYR B 1 32 ? -20.07967 1.10667 1.61575 1.000 3.09419 32 TYR A C 1
ATOM 892 O O . TYR B 1 32 ? -20.73934 0.98624 0.58580 1.000 3.09267 32 TYR A O 1
ATOM 910 N N . CYS B 1 33 ? -19.01868 0.35243 1.88720 1.000 4.44314 33 CYS A N 1
ATOM 911 C CA . CYS B 1 33 ? -18.59477 -0.68225 0.95240 1.000 5.40935 33 CYS A CA 1
ATOM 912 C C . CYS B 1 33 ? -19.55494 -1.86192 0.98319 1.000 4.05328 33 CYS A C 1
ATOM 913 O O . CYS B 1 33 ? -20.12384 -2.19884 2.02732 1.000 7.21915 33 CYS A O 1
ATOM 920 N N . GLY B 1 34 ? -19.74867 -2.47224 -0.17439 1.000 4.07973 34 GLY A N 1
ATOM 921 C CA . GLY B 1 34 ? -20.58156 -3.65207 -0.29693 1.000 8.20603 34 GLY A CA 1
ATOM 922 C C . GLY B 1 34 ? -20.21245 -4.45512 -1.52738 1.000 3.88241 34 GLY A C 1
ATOM 923 O O . GLY B 1 34 ? -19.47324 -3.98143 -2.38565 1.000 3.08126 34 GLY A O 1
ATOM 927 N N . SER C 1 1 ? -9.42460 1.53443 18.06391 1.000 5.85270 1 SER C N 1
ATOM 928 C CA . SER C 1 1 ? -9.59193 0.68546 19.23163 1.000 5.63064 1 SER C CA 1
ATOM 929 C C . SER C 1 1 ? -8.86131 1.37181 20.37563 1.000 15.45073 1 SER C C 1
ATOM 930 O O . SER C 1 1 ? -7.82016 2.00242 20.17883 1.000 10.26426 1 SER C O 1
ATOM 937 N N . GLY C 1 2 ? -9.42949 1.27872 21.56302 1.000 9.16521 2 GLY C N 1
ATOM 938 C CA . GLY C 1 2 ? -8.79098 1.78590 22.74676 1.000 7.00149 2 GLY C CA 1
ATOM 939 C C . GLY C 1 2 ? -8.59645 0.64999 23.71709 1.000 8.19818 2 GLY C C 1
ATOM 940 O O . GLY C 1 2 ? -8.95310 -0.49549 23.42949 1.000 12.83998 2 GLY C O 1
ATOM 944 N N . PRO C 1 3 ? -8.02332 0.93896 24.88885 1.000 14.44891 3 PRO C N 1
ATOM 945 C CA . PRO C 1 3 ? -7.76885 -0.10444 25.88737 1.000 10.47854 3 PRO C CA 1
ATOM 946 C C . PRO C 1 3 ? -8.99695 -0.52748 26.69286 1.000 13.38976 3 PRO C C 1
ATOM 947 O O . PRO C 1 3 ? -8.97288 -0.57416 27.92208 1.000 13.29543 3 PRO C O 1
ATOM 958 N N . ASN C 1 4 ? -10.08584 -0.83821 25.99555 1.000 16.51478 4 ASN C N 1
ATOM 959 C CA . ASN C 1 4 ? -11.28404 -1.30352 26.67449 1.000 16.79811 4 ASN C CA 1
ATOM 960 C C . ASN C 1 4 ? -11.77316 -2.56351 25.97417 1.000 13.01943 4 ASN C C 1
ATOM 961 O O . ASN C 1 4 ? -11.22845 -2.99494 24.94996 1.000 17.77551 4 ASN C O 1
ATOM 972 N N . GLY C 1 5 ? -12.79488 -3.16986 26.55411 1.000 18.87143 5 GLY C N 1
ATOM 973 C CA . GLY C 1 5 ? -13.45293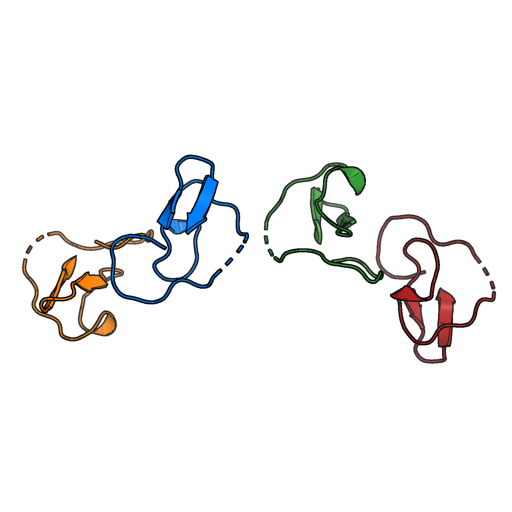 -4.27182 25.90082 1.000 17.46421 5 GLY C CA 1
ATOM 974 C C . GLY C 1 5 ? -14.31910 -3.77980 24.76280 1.000 16.17376 5 GLY C C 1
ATOM 975 O O . GLY C 1 5 ? -13.95123 -2.85206 24.03479 1.000 24.83821 5 GLY C O 1
ATOM 979 N N . GLY C 1 6 ? -15.44257 -4.42481 24.56834 1.000 18.99129 6 GLY C N 1
ATOM 980 C CA . GLY C 1 6 ? -16.37386 -3.93872 23.58514 1.000 13.28132 6 GLY C CA 1
ATOM 981 C C . GLY C 1 6 ? -15.90430 -4.09709 22.14866 1.000 8.63123 6 GLY C C 1
ATOM 982 O O . GLY C 1 6 ? -14.89727 -4.73657 21.83446 1.000 7.22157 6 GLY C O 1
ATOM 986 N N . VAL C 1 7 ? -16.68349 -3.49273 21.26055 1.000 5.25174 7 VAL C N 1
ATOM 987 C CA . VAL C 1 7 ? -16.53962 -3.68056 19.82367 1.000 6.49722 7 VAL C CA 1
ATOM 988 C C . VAL C 1 7 ? -16.21269 -2.34115 19.18458 1.000 5.54323 7 VAL C C 1
ATOM 989 O O . VAL C 1 7 ? -16.80573 -1.31173 19.53599 1.000 7.20121 7 VAL C O 1
ATOM 1002 N N . CYS C 1 8 ? -15.24562 -2.35326 18.28287 1.000 3.12115 8 CYS C N 1
ATOM 1003 C CA . CYS C 1 8 ? -14.86115 -1.17819 17.51647 1.000 4.90543 8 CYS C CA 1
ATOM 1004 C C . CYS C 1 8 ? -14.56236 -1.62555 16.09316 1.000 4.30904 8 CYS C C 1
ATOM 1005 O O . CYS C 1 8 ? -13.55989 -2.30964 15.85891 1.000 3.95353 8 CYS C O 1
ATOM 1012 N N . PRO C 1 9 ? -15.38932 -1.27747 15.11693 1.000 5.44968 9 PRO C N 1
ATOM 1013 C CA . PRO C 1 9 ? -15.10518 -1.70613 13.74594 1.000 7.46600 9 PRO C CA 1
ATOM 1014 C C . PRO C 1 9 ? -13.79482 -1.11840 13.24416 1.000 8.82262 9 PRO C C 1
ATOM 1015 O O . PRO C 1 9 ? -13.37451 -0.03809 13.66088 1.000 7.45327 9 PRO C O 1
ATOM 1026 N N . VAL C 1 10 ? -13.11852 -1.87677 12.38631 1.000 6.88626 10 VAL C N 1
ATOM 1027 C CA . VAL C 1 10 ? -11.88049 -1.42703 11.75140 1.000 11.20745 10 VAL C CA 1
ATOM 1028 C C . VAL C 1 10 ? -12.22627 -0.61916 10.50755 1.000 7.93245 10 VAL C C 1
ATOM 1029 O O . VAL C 1 10 ? -12.60939 -1.18867 9.48718 1.000 12.70061 10 VAL C O 1
ATOM 1061 N N . ILE C 1 12 ? -11.93751 3.76637 8.66768 1.000 3.33836 12 ILE C N 1
ATOM 1062 C CA . ILE C 1 12 ? -11.56244 5.17005 8.73465 1.000 7.99947 12 ILE C CA 1
ATOM 1063 C C . ILE C 1 12 ? -12.80692 6.00800 9.02467 1.000 6.59863 12 ILE C C 1
ATOM 1064 O O . ILE C 1 12 ? -13.73280 6.01705 8.23105 1.000 6.90724 12 ILE C O 1
ATOM 1080 N N . TYR C 1 13 ? -12.81824 6.69571 10.16646 1.000 4.55104 13 TYR C N 1
ATOM 1081 C CA . TYR C 1 13 ? -13.99793 7.40320 10.65432 1.000 4.52671 13 TYR C CA 1
ATOM 1082 C C . TYR C 1 13 ? -13.47771 8.62534 11.39055 1.000 5.61411 13 TYR C C 1
ATOM 1083 O O . TYR C 1 13 ? -12.68455 8.48861 12.32342 1.000 4.18443 13 TYR C O 1
ATOM 1101 N N . LEU C 1 14 ? -13.88370 9.81076 10.95252 1.000 4.08377 14 LEU C N 1
ATOM 1102 C CA . LEU C 1 14 ? -13.41175 11.04125 11.56652 1.000 5.38177 14 LEU C CA 1
ATOM 1103 C C . LEU C 1 14 ? -14.16612 11.30930 12.86404 1.000 4.66885 14 LEU C C 1
ATOM 1104 O O . LEU C 1 14 ? -15.34006 10.95595 13.00076 1.000 4.48639 14 LEU C O 1
ATOM 1120 N N . CYS C 1 15 ? -13.48456 11.96400 13.80504 1.000 4.54495 15 CYS C N 1
ATOM 1121 C CA . CYS C 1 15 ? -14.07748 12.22050 15.10864 1.000 3.16208 15 CYS C CA 1
ATOM 1122 C C . CYS C 1 15 ? -13.41600 13.42168 15.76679 1.000 3.80173 15 CYS C C 1
ATOM 1123 O O . CYS C 1 15 ? -12.27513 13.78621 15.46165 1.000 3.23221 15 CYS C O 1
ATOM 1130 N N . ARG C 1 16 ? -14.14935 14.01004 16.70544 1.000 4.67024 16 ARG C N 1
ATOM 1131 C CA . ARG C 1 16 ? -13.65526 15.13107 17.48370 1.000 3.86444 16 ARG C CA 1
ATOM 1132 C C . ARG C 1 16 ? -13.55576 14.81005 18.96173 1.000 4.28811 16 ARG C C 1
ATOM 1133 O O . ARG C 1 16 ? -13.03591 15.63049 19.72303 1.000 5.82916 16 ARG C O 1
ATOM 1154 N N . ARG C 1 17 ? -14.03192 13.63951 19.37631 1.000 3.79371 17 ARG C N 1
ATOM 1155 C CA . ARG C 1 17 ? -14.10905 13.17881 20.75643 1.000 3.69005 17 ARG C CA 1
ATOM 1156 C C . ARG C 1 17 ? -14.57893 11.73240 20.67717 1.000 4.66551 17 ARG C C 1
ATOM 1157 O O . ARG C 1 17 ? -15.06910 11.27853 19.63781 1.000 3.95981 17 ARG C O 1
ATOM 1178 N N . ASP C 1 18 ? -14.40202 11.00445 21.77875 1.000 3.15827 18 ASP C N 1
ATOM 1179 C CA . ASP C 1 18 ? -14.74744 9.58618 21.80681 1.000 4.15914 18 ASP C CA 1
ATOM 1180 C C . ASP C 1 18 ? -16.20718 9.35472 21.41555 1.000 3.88354 18 ASP C C 1
ATOM 1181 O O . ASP C 1 18 ? -16.53056 8.37225 20.74186 1.000 3.67164 18 ASP C O 1
ATOM 1190 N N . SER C 1 19 ? -17.11796 10.20809 21.89995 1.000 4.78007 19 SER C N 1
ATOM 1191 C CA . SER C 1 19 ? -18.53432 9.94007 21.69375 1.000 5.79801 19 SER C CA 1
ATOM 1192 C C . SER C 1 19 ? -18.94403 10.05594 20.23307 1.000 4.66395 19 SER C C 1
ATOM 1193 O O . SER C 1 19 ? -20.04145 9.61077 19.87181 1.000 4.85698 19 SER C O 1
ATOM 1201 N N . ASP C 1 20 ? -18.12023 10.66487 19.39000 1.000 3.37213 20 ASP C N 1
ATOM 1202 C CA . ASP C 1 20 ? -18.43932 10.67832 17.96690 1.000 3.13845 20 ASP C CA 1
ATOM 1203 C C . ASP C 1 20 ? -18.27046 9.30749 17.32376 1.000 4.05949 20 ASP C C 1
ATOM 1204 O O . ASP C 1 20 ? -18.87206 9.04210 16.27696 1.000 5.13341 20 ASP C O 1
ATOM 1213 N N . CYS C 1 21 ? -17.44042 8.44338 17.90097 1.000 3.13247 21 CYS C N 1
ATOM 1214 C CA . CYS C 1 21 ? -17.08776 7.17567 17.28115 1.000 4.53926 21 CYS C CA 1
ATOM 1215 C C . CYS C 1 21 ? -18.10941 6.10044 17.61126 1.000 5.40378 21 CYS C C 1
ATOM 1216 O O . CYS C 1 21 ? -18.65738 6.06865 18.70529 1.000 3.81764 21 CYS C O 1
ATOM 1223 N N . PRO C 1 22 ? -18.37277 5.18596 16.68310 1.000 5.48976 22 PRO C N 1
ATOM 1224 C CA . PRO C 1 22 ? -19.29838 4.08510 16.98356 1.000 4.96836 22 PRO C CA 1
ATOM 1225 C C . PRO C 1 22 ? -18.73419 3.13966 18.03384 1.000 5.49145 22 PRO C C 1
ATOM 1226 O O . PRO C 1 22 ? -17.54057 3.13586 18.34362 1.000 5.13064 22 PRO C O 1
ATOM 1237 N N . GLY C 1 23 ? -19.63221 2.32599 18.58081 1.000 8.08248 23 GLY C N 1
ATOM 1238 C CA . GLY C 1 23 ? -19.24984 1.29634 19.52625 1.000 8.52600 23 GLY C CA 1
ATOM 1239 C C . GLY C 1 23 ? -18.44758 1.84696 20.67695 1.000 6.21694 23 GLY C C 1
ATOM 1240 O O . GLY C 1 23 ? -18.72973 2.92556 21.21440 1.000 7.23089 23 GLY C O 1
ATOM 1244 N N . GLU C 1 24 ? -17.43394 1.08848 21.07910 1.000 4.44445 24 GLU C N 1
ATOM 1245 C CA . GLU C 1 24 ? -16.52962 1.48805 22.13810 1.000 8.88309 24 GLU C CA 1
ATOM 1246 C C . GLU C 1 24 ? -15.20318 1.97718 21.59593 1.000 7.20973 24 GLU C C 1
ATOM 1247 O O . GLU C 1 24 ? -14.18697 1.91299 22.29464 1.000 7.29004 24 GLU C O 1
ATOM 1259 N N . CYS C 1 25 ? -15.17965 2.42948 20.34788 1.000 4.59884 25 CYS C N 1
ATOM 1260 C CA . CYS C 1 25 ? -13.97447 3.04660 19.82094 1.000 5.20303 25 CYS C CA 1
ATOM 1261 C C . CYS C 1 25 ? -13.66760 4.34354 20.56380 1.000 4.03307 25 CYS C C 1
ATOM 1262 O O . CYS C 1 25 ? -14.57276 5.04839 21.03338 1.000 3.50631 25 CYS C O 1
ATOM 1269 N N . ILE C 1 26 ? -12.38836 4.69527 20.60693 1.000 4.46841 26 ILE C N 1
ATOM 1270 C CA . ILE C 1 26 ? -11.95814 5.99713 21.08186 1.000 4.31636 26 ILE C CA 1
ATOM 1271 C C . ILE C 1 26 ? -11.54954 6.87374 19.90194 1.000 3.82458 26 ILE C C 1
ATOM 1272 O O . ILE C 1 26 ? -11.25305 6.40031 18.80696 1.000 4.16147 26 ILE C O 1
ATOM 1288 N N . CYS C 1 27 ? -11.47449 8.17751 20.14934 1.000 3.63837 27 CYS C N 1
ATOM 1289 C CA . CYS C 1 27 ? -10.98234 9.12022 19.15631 1.000 3.16906 27 CYS C CA 1
ATOM 1290 C C . CYS C 1 27 ? -9.52163 9.42687 19.46176 1.000 3.99072 27 CYS C C 1
ATOM 1291 O O . CYS C 1 27 ? -9.20020 9.95079 20.53256 1.000 5.34372 27 CYS C O 1
ATOM 1298 N N . LEU C 1 28 ? -8.64549 9.06826 18.52930 1.000 4.67657 28 LEU C N 1
ATOM 1299 C CA . LEU C 1 28 ? -7.23129 9.36199 18.65717 1.000 3.20001 28 LEU C CA 1
ATOM 1300 C C . LEU C 1 28 ? -7.00040 10.87217 18.63617 1.000 3.20737 28 LEU C C 1
ATOM 1301 O O . LEU C 1 28 ? -7.86836 11.65676 18.22725 1.000 3.20254 28 LEU C O 1
ATOM 1317 N N . GLY C 1 29 ? -5.80780 11.27863 19.07643 1.000 3.22036 29 GLY C N 1
ATOM 1318 C CA . GLY C 1 29 ? -5.49033 12.68967 19.24423 1.000 3.22893 29 GLY C CA 1
ATOM 1319 C C . GLY C 1 29 ? -5.51589 13.50749 17.96534 1.000 3.23268 29 GLY C C 1
ATOM 1320 O O . GLY C 1 29 ? -5.55610 14.74384 18.04626 1.000 3.82411 29 GLY C O 1
ATOM 1324 N N . ASN C 1 30 ? -5.53395 12.85569 16.79466 1.000 3.23041 30 ASN C N 1
ATOM 1325 C CA . ASN C 1 30 ? -5.56482 13.52109 15.49663 1.000 3.23444 30 ASN C CA 1
ATOM 1326 C C . ASN C 1 30 ? -6.91991 13.40533 14.80485 1.000 4.31404 30 ASN C C 1
ATOM 1327 O O . ASN C 1 30 ? -7.02826 13.71111 13.61010 1.000 3.94044 30 ASN C O 1
ATOM 1338 N N . GLY C 1 31 ? -7.95447 12.94985 15.50603 1.000 3.20879 31 GLY C N 1
ATOM 1339 C CA . GLY C 1 31 ? -9.30055 13.00609 14.96702 1.000 3.46133 31 GLY C CA 1
ATOM 1340 C C . GLY C 1 31 ? -9.74692 11.81193 14.16361 1.000 7.75751 31 GLY C C 1
ATOM 1341 O O . GLY C 1 31 ? -10.59661 11.96481 13.27413 1.000 4.12335 31 GLY C O 1
ATOM 1345 N N . TYR C 1 32 ? -9.21584 10.62905 14.44931 1.000 3.18806 32 TYR C N 1
ATOM 1346 C CA . TYR C 1 32 ? -9.66379 9.39311 13.82407 1.000 3.17946 32 TYR C CA 1
ATOM 1347 C C . TYR C 1 32 ? -10.01909 8.38024 14.90566 1.000 3.79710 32 TYR C C 1
ATOM 1348 O O . TYR C 1 32 ? -9.36403 8.31129 15.94797 1.000 3.17732 32 TYR C O 1
ATOM 1366 N N . CYS C 1 33 ? -11.04833 7.59010 14.63751 1.000 3.75660 33 CYS C N 1
ATOM 1367 C CA . CYS C 1 33 ? -11.44914 6.55524 15.57029 1.000 4.35785 33 CYS C CA 1
ATOM 1368 C C . CYS C 1 33 ? -10.48291 5.38052 15.53428 1.000 3.86783 33 CYS C C 1
ATOM 1369 O O . CYS C 1 33 ? -9.93750 5.00989 14.48518 1.000 4.31303 33 CYS C O 1
ATOM 1376 N N . GLY C 1 34 ? -10.29750 4.77283 16.69840 1.000 4.12206 34 GLY C N 1
ATOM 1377 C CA . GLY C 1 34 ? -9.49384 3.58076 16.81373 1.000 3.16381 34 GLY C CA 1
ATOM 1378 C C . GLY C 1 34 ? -9.93165 2.76383 18.00410 1.000 3.96313 34 GLY C C 1
ATOM 1379 O O . GLY C 1 34 ? -10.73749 3.21395 18.82949 1.000 3.15599 34 GLY C O 1
ATOM 1383 N N . SER D 1 1 ? -1.24622 4.64268 33.45946 1.000 6.02618 1 SER D N 1
ATOM 1384 C CA . SER D 1 1 ? -1.43922 5.43394 32.26166 1.000 5.02682 1 SER D CA 1
ATOM 1385 C C . SER D 1 1 ? -0.74237 4.74259 31.09293 1.000 11.64184 1 SER D C 1
ATOM 1386 O O . SER D 1 1 ? 0.29736 4.09505 31.26535 1.000 9.97603 1 SER D O 1
ATOM 1393 N N . GLY D 1 2 ? -1.33136 4.86395 29.91102 1.000 8.38646 2 GLY D N 1
ATOM 1394 C CA . GLY D 1 2 ? -0.73573 4.36037 28.70021 1.000 10.35440 2 GLY D CA 1
ATOM 1395 C C . GLY D 1 2 ? -0.50662 5.48350 27.71695 1.000 8.58277 2 GLY D C 1
ATOM 1396 O O . GLY D 1 2 ? -0.84777 6.63754 27.97598 1.000 9.50061 2 GLY D O 1
ATOM 1400 N N . PRO D 1 3 ? 0.04010 5.17024 26.55947 1.000 10.29734 3 PRO D N 1
ATOM 1401 C CA . PRO D 1 3 ? 0.33702 6.19573 25.55458 1.000 11.74978 3 PRO D CA 1
ATOM 1402 C C . PRO D 1 3 ? -0.89880 6.67312 24.78959 1.000 10.16399 3 PRO D C 1
ATOM 1403 O O . PRO D 1 3 ? -0.87972 6.80551 23.56401 1.000 10.25191 3 PRO D O 1
ATOM 1414 N N . ASN D 1 4 ? -1.96253 6.99884 25.52593 1.000 15.59999 4 ASN D N 1
ATOM 1415 C CA . ASN D 1 4 ? -3.20433 7.47464 24.92409 1.000 17.04921 4 ASN D CA 1
ATOM 1416 C C . ASN D 1 4 ? -3.68154 8.76688 25.57022 1.000 14.09700 4 ASN D C 1
ATOM 1417 O O . ASN D 1 4 ? -3.14448 9.23237 26.57718 1.000 24.68743 4 ASN D O 1
ATOM 1428 N N . GLY D 1 5 ? -4.69506 9.35940 24.95072 1.000 16.89202 5 GLY D N 1
ATOM 1429 C CA . GLY D 1 5 ? -5.38186 10.49447 25.52442 1.000 20.70411 5 GLY D CA 1
ATOM 1430 C C . GLY D 1 5 ? -6.32179 10.02189 26.60560 1.000 15.88278 5 GLY D C 1
ATOM 1431 O O . GLY D 1 5 ? -6.07672 9.01867 27.28043 1.000 21.55564 5 GLY D O 1
ATOM 1435 N N . GLY D 1 6 ? -7.42470 10.72026 26.75209 1.000 20.32202 6 GLY D N 1
ATOM 1436 C CA . GLY D 1 6 ? -8.38933 10.24076 27.70172 1.000 13.81659 6 GLY D CA 1
ATOM 1437 C C . GLY D 1 6 ? -7.88571 10.37022 29.12761 1.000 8.80602 6 GLY D C 1
ATOM 1438 O O . GLY D 1 6 ? -6.85010 10.98024 29.41859 1.000 15.37963 6 GLY D O 1
ATOM 1442 N N . VAL D 1 7 ? -8.64875 9.77156 30.02606 1.000 7.29260 7 VAL D N 1
ATOM 1443 C CA . VAL D 1 7 ? -8.45400 9.95539 31.45484 1.000 6.45004 7 VAL D CA 1
ATOM 1444 C C . VAL D 1 7 ? -8.15770 8.60821 32.10111 1.000 3.26988 7 VAL D C 1
ATOM 1445 O O . VAL D 1 7 ? -8.82947 7.60551 31.83419 1.000 6.11760 7 VAL D O 1
ATOM 1458 N N . CYS D 1 8 ? -7.15662 8.59971 32.97094 1.000 6.27332 8 CYS D N 1
ATOM 1459 C CA . CYS D 1 8 ? -6.77362 7.40999 33.71955 1.000 3.41896 8 CYS D CA 1
ATOM 1460 C C . CYS D 1 8 ? -6.50415 7.82486 35.15607 1.000 3.23947 8 CYS D C 1
ATOM 1461 O O . CYS D 1 8 ? -5.52070 8.51903 35.42334 1.000 5.66266 8 CYS D O 1
ATOM 1468 N N . PRO D 1 9 ? -7.34032 7.42652 36.10500 1.000 3.23656 9 PRO D N 1
ATOM 1469 C CA . PRO D 1 9 ? -7.09167 7.82583 37.49274 1.000 6.20932 9 PRO D CA 1
ATOM 1470 C C . PRO D 1 9 ? -5.77061 7.25709 37.99918 1.000 4.97421 9 PRO D C 1
ATOM 1471 O O . PRO D 1 9 ? -5.33123 6.17707 37.59265 1.000 5.89186 9 PRO D O 1
ATOM 1482 N N . VAL D 1 10 ? -5.11628 8.01470 38.87248 1.000 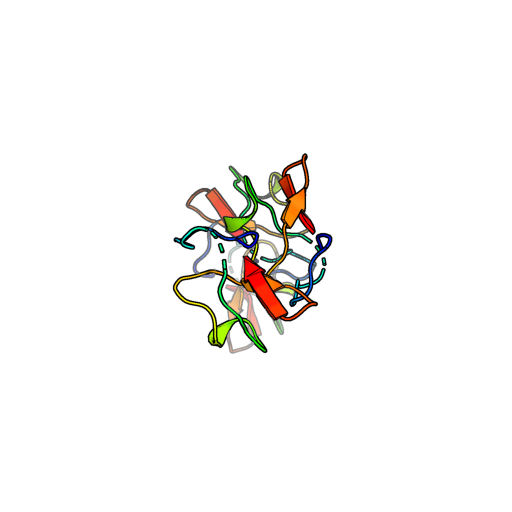5.88758 10 VAL D N 1
ATOM 1483 C CA . VAL D 1 10 ? -3.87819 7.57169 39.50595 1.000 6.57225 10 VAL D CA 1
ATOM 1484 C C . VAL D 1 10 ? -4.30961 6.70147 40.65963 1.000 9.17844 10 VAL D C 1
ATOM 1485 O O . VAL D 1 10 ? -5.00499 7.19048 41.54601 1.000 7.35192 10 VAL D O 1
ATOM 1517 N N . ILE D 1 12 ? -3.90014 2.43631 42.80267 1.000 6.23724 12 ILE D N 1
ATOM 1518 C CA . ILE D 1 12 ? -3.41319 1.05860 42.91704 1.000 10.46285 12 ILE D CA 1
ATOM 1519 C C . ILE D 1 12 ? -4.61206 0.18337 42.58188 1.000 10.95520 12 ILE D C 1
ATOM 1520 O O . ILE D 1 12 ? -5.57061 0.12833 43.34655 1.000 10.01065 12 ILE D O 1
ATOM 1536 N N . TYR D 1 13 ? -4.57998 -0.51104 41.44872 1.000 4.80752 13 TYR D N 1
ATOM 1537 C CA . TYR D 1 13 ? -5.75852 -1.23827 40.98642 1.000 5.07180 13 TYR D CA 1
ATOM 1538 C C . TYR D 1 13 ? -5.27346 -2.41783 40.15972 1.000 5.17882 13 TYR D C 1
ATOM 1539 O O . TYR D 1 13 ? -4.52040 -2.21998 39.20792 1.000 4.39551 13 TYR D O 1
ATOM 1557 N N . LEU D 1 14 ? -5.66821 -3.63162 40.54116 1.000 4.95374 14 LEU D N 1
ATOM 1558 C CA . LEU D 1 14 ? -5.22719 -4.84102 39.85185 1.000 6.95988 14 LEU D CA 1
ATOM 1559 C C . LEU D 1 14 ? -6.04493 -5.10714 38.59011 1.000 6.61712 14 LEU D C 1
ATOM 1560 O O . LEU D 1 14 ? -7.22684 -4.75691 38.50329 1.000 7.36112 14 LEU D O 1
ATOM 1576 N N . CYS D 1 15 ? -5.40794 -5.77224 37.61823 1.000 5.67936 15 CYS D N 1
ATOM 1577 C CA . CYS D 1 15 ? -6.03552 -6.05142 36.32470 1.000 6.68679 15 CYS D CA 1
ATOM 1578 C C . CYS D 1 15 ? -5.36785 -7.26293 35.67892 1.000 4.46140 15 CYS D C 1
ATOM 1579 O O . CYS D 1 15 ? -4.23542 -7.63150 36.02027 1.000 3.92921 15 CYS D O 1
ATOM 1586 N N . ARG D 1 16 ? -6.07541 -7.86567 34.73524 1.000 3.90082 16 ARG D N 1
ATOM 1587 C CA . ARG D 1 16 ? -5.53833 -8.97076 33.95308 1.000 4.39228 16 ARG D CA 1
ATOM 1588 C C . ARG D 1 16 ? -5.40427 -8.60174 32.48520 1.000 4.08589 16 ARG D C 1
ATOM 1589 O O . ARG D 1 16 ? -4.75130 -9.33667 31.72999 1.000 4.95333 16 ARG D O 1
ATOM 1610 N N . ARG D 1 17 ? -5.90297 -7.43256 32.09081 1.000 5.85749 17 ARG D N 1
ATOM 1611 C CA . ARG D 1 17 ? -5.95996 -6.97357 30.71370 1.000 3.24836 17 ARG D CA 1
ATOM 1612 C C . ARG D 1 17 ? -6.46454 -5.53885 30.78054 1.000 3.23916 17 ARG D C 1
ATOM 1613 O O . ARG D 1 17 ? -6.99650 -5.09679 31.80488 1.000 3.80700 17 ARG D O 1
ATOM 1634 N N . ASP D 1 18 ? -6.29085 -4.81329 29.67090 1.000 4.05894 18 ASP D N 1
ATOM 1635 C CA . ASP D 1 18 ? -6.64543 -3.39934 29.63839 1.000 4.34362 18 ASP D CA 1
ATOM 1636 C C . ASP D 1 18 ? -8.08928 -3.16562 30.05646 1.000 5.51287 18 ASP D C 1
ATOM 1637 O O . ASP D 1 18 ? -8.39932 -2.17892 30.73884 1.000 3.21341 18 ASP D O 1
ATOM 1646 N N . SER D 1 19 ? -8.99597 -4.03127 29.61598 1.000 5.13422 19 SER D N 1
ATOM 1647 C CA . SER D 1 19 ? -10.41236 -3.75028 29.81034 1.000 5.92676 19 SER D CA 1
ATOM 1648 C C . SER D 1 19 ? -10.82394 -3.79561 31.27251 1.000 4.43530 19 SER D C 1
ATOM 1649 O O . SER D 1 19 ? -11.90308 -3.29491 31.60686 1.000 7.31766 19 SER D O 1
ATOM 1657 N N . ASP D 1 20 ? -10.00561 -4.39757 32.14212 1.000 3.21353 20 ASP D N 1
ATOM 1658 C CA . ASP D 1 20 ? -10.27866 -4.41264 33.57070 1.000 4.31738 20 ASP D CA 1
ATOM 1659 C C . ASP D 1 20 ? -10.07421 -3.05311 34.21854 1.000 3.37239 20 ASP D C 1
ATOM 1660 O O . ASP D 1 20 ? -10.61812 -2.80845 35.30633 1.000 3.77573 20 ASP D O 1
ATOM 1669 N N . CYS D 1 21 ? -9.26504 -2.19597 33.60965 1.000 3.71042 21 CYS D N 1
ATOM 1670 C CA . CYS D 1 21 ? -8.93151 -0.90760 34.19121 1.000 3.89232 21 CYS D CA 1
ATOM 1671 C C . CYS D 1 21 ? -9.97569 0.12588 33.80489 1.000 7.40882 21 CYS D C 1
ATOM 1672 O O . CYS D 1 21 ? -10.46483 0.12038 32.67117 1.000 5.95975 21 CYS D O 1
ATOM 1679 N N . PRO D 1 22 ? -10.31820 1.02612 34.71532 1.000 5.27134 22 PRO D N 1
ATOM 1680 C CA . PRO D 1 22 ? -11.26279 2.08990 34.36868 1.000 7.05979 22 PRO D CA 1
ATOM 1681 C C . PRO D 1 22 ? -10.65142 3.09464 33.40459 1.000 9.42211 22 PRO D C 1
ATOM 1682 O O . PRO D 1 22 ? -9.44283 3.14465 33.16157 1.000 7.53642 22 PRO D O 1
ATOM 1693 N N . GLY D 1 23 ? -11.53209 3.91644 32.85136 1.000 10.88279 23 GLY D N 1
ATOM 1694 C CA . GLY D 1 23 ? -11.10260 4.93519 31.92885 1.000 8.27658 23 GLY D CA 1
ATOM 1695 C C . GLY D 1 23 ? -10.28510 4.37828 30.78680 1.000 8.90940 23 GLY D C 1
ATOM 1696 O O . GLY D 1 23 ? -10.56721 3.29774 30.24354 1.000 6.44788 23 GLY D O 1
ATOM 1700 N N . GLU D 1 24 ? -9.25674 5.13308 30.40127 1.000 7.53118 24 GLU D N 1
ATOM 1701 C CA . GLU D 1 24 ? -8.34839 4.74177 29.33664 1.000 7.34985 24 GLU D CA 1
ATOM 1702 C C . GLU D 1 24 ? -7.02410 4.23112 29.87683 1.000 7.52520 24 GLU D C 1
ATOM 1703 O O . GLU D 1 24 ? -6.02578 4.21424 29.14935 1.000 6.22566 24 GLU D O 1
ATOM 1715 N N . CYS D 1 25 ? -6.99927 3.79063 31.12783 1.000 5.76489 25 CYS D N 1
ATOM 1716 C CA . CYS D 1 25 ? -5.80218 3.16294 31.64947 1.000 6.48138 25 CYS D CA 1
ATOM 1717 C C . CYS D 1 25 ? -5.52638 1.86546 30.90400 1.000 6.20345 25 CYS D C 1
ATOM 1718 O O . CYS D 1 25 ? -6.44594 1.18130 30.44647 1.000 4.70266 25 CYS D O 1
ATOM 1725 N N . ILE D 1 26 ? -4.25417 1.49788 30.82994 1.000 3.24683 26 ILE D N 1
ATOM 1726 C CA . ILE D 1 26 ? -3.86372 0.19057 30.34751 1.000 4.04847 26 ILE D CA 1
ATOM 1727 C C . ILE D 1 26 ? -3.48870 -0.68261 31.53924 1.000 3.66438 26 ILE D C 1
ATOM 1728 O O . ILE D 1 26 ? -3.26479 -0.20029 32.64518 1.000 4.88365 26 ILE D O 1
ATOM 1744 N N . CYS D 1 27 ? -3.38620 -1.98856 31.30033 1.000 4.11920 27 CYS D N 1
ATOM 1745 C CA . CYS D 1 27 ? -2.90002 -2.91816 32.30752 1.000 5.75239 27 CYS D CA 1
ATOM 1746 C C . CYS D 1 27 ? -1.42365 -3.20612 32.04839 1.000 3.75038 27 CYS D C 1
ATOM 1747 O O . CYS D 1 27 ? -1.05999 -3.73394 30.98974 1.000 5.21981 27 CYS D O 1
ATOM 1754 N N . LEU D 1 28 ? -0.57585 -2.84248 33.00718 1.000 3.33443 28 LEU D N 1
ATOM 1755 C CA . LEU D 1 28 ? 0.84683 -3.12257 32.91575 1.000 3.32683 28 LEU D CA 1
ATOM 1756 C C . LEU D 1 28 ? 1.08825 -4.62844 32.96642 1.000 3.33532 28 LEU D C 1
ATOM 1757 O O . LEU D 1 28 ? 0.21905 -5.41391 33.37136 1.000 3.44025 28 LEU D O 1
ATOM 1773 N N . GLY D 1 29 ? 2.29311 -5.02136 32.54965 1.000 3.54860 29 GLY D N 1
ATOM 1774 C CA . GLY D 1 29 ? 2.63193 -6.41832 32.34661 1.000 3.36107 29 GLY D CA 1
ATOM 1775 C C . GLY D 1 29 ? 2.59675 -7.26314 33.59250 1.000 5.46312 29 GLY D C 1
ATOM 1776 O O . GLY D 1 29 ? 2.55784 -8.49860 33.48397 1.000 3.37819 29 GLY D O 1
ATOM 1780 N N . ASN D 1 30 ? 2.58075 -6.63320 34.76870 1.000 4.06793 30 ASN D N 1
ATOM 1781 C CA . ASN D 1 30 ? 2.51763 -7.33814 36.03903 1.000 4.11568 30 ASN D CA 1
ATOM 1782 C C . ASN D 1 30 ? 1.14823 -7.22049 36.68998 1.000 4.22401 30 ASN D C 1
ATOM 1783 O O . ASN D 1 30 ? 0.98642 -7.59340 37.84357 1.000 3.79325 30 ASN D O 1
ATOM 1794 N N . GLY D 1 31 ? 0.15225 -6.71740 35.99463 1.000 5.55441 31 GLY D N 1
ATOM 1795 C CA . GLY D 1 31 ? -1.16939 -6.76758 36.56016 1.000 3.33457 31 GLY D CA 1
ATOM 1796 C C . GLY D 1 31 ? -1.59139 -5.59391 37.40968 1.000 5.16544 31 GLY D C 1
ATOM 1797 O O . GLY D 1 31 ? -2.47606 -5.75348 38.26953 1.000 6.21757 31 GLY D O 1
ATOM 1801 N N . TYR D 1 32 ? -1.08254 -4.40531 37.13396 1.000 3.32900 32 TYR D N 1
ATOM 1802 C CA . TYR D 1 32 ? -1.56583 -3.17088 37.74115 1.000 4.02855 32 TYR D CA 1
ATOM 1803 C C . TYR D 1 32 ? -1.93710 -2.15476 36.66704 1.000 3.30803 32 TYR D C 1
ATOM 1804 O O . TYR D 1 32 ? -1.28730 -2.07109 35.62508 1.000 3.30979 32 TYR D O 1
ATOM 1822 N N . CYS D 1 33 ? -3.00167 -1.39232 36.92257 1.000 4.29194 33 CYS D N 1
ATOM 1823 C CA . CYS D 1 33 ? -3.42279 -0.35223 35.98920 1.000 5.94356 33 CYS D CA 1
ATOM 1824 C C . CYS D 1 33 ? -2.45771 0.82617 36.03222 1.000 5.47530 33 CYS D C 1
ATOM 1825 O O . CYS D 1 33 ? -1.89227 1.15114 37.08052 1.000 7.02027 33 CYS D O 1
ATOM 1832 N N . GLY D 1 34 ? -2.25133 1.44204 34.87418 1.000 5.49666 34 GLY D N 1
ATOM 1833 C CA . GLY D 1 34 ? -1.39968 2.60965 34.74808 1.000 8.98865 34 GLY D CA 1
ATOM 1834 C C . GLY D 1 34 ? -1.75782 3.42356 33.52418 1.000 4.39570 34 GLY D C 1
ATOM 1835 O O . GLY D 1 34 ? -2.48416 2.96982 32.64079 1.000 3.27161 34 GLY D O 1
#

B-factor: mean 9.68, std 6.47, range [3.08, 45.67]

Sequence (132 aa):
SGPNGGVCPVIYLCRRDSDCPGECICLGNGYCGSGPNGGVCPVIYLCRRDSDCPPGECICLGNGYCGSGPNGGVCPVIYLCRRDSDCPGECICLGNGYCGSGPNGGVCPVIYLCRRDSDCPGECICLGNGYCG

Radius of gyration: 21.64 Å; Cα contacts (8 Å, |Δi|>4): 305; chains: 4; bounding box: 27×31×69 Å

Secondary structure (DSSP, 8-state):
--SSSS------B-SSGGGSSTTPPBPTTSBB-/--SSSS------B-SSGGGSSTT--B-TTSBB-/--SSSS------B-SSGGGSSTT--B-TTSBB-/--SSSS------B-SSGGGSSTTPPBPTTSBB-

Foldseek 3Di:
DDPDDWDADDFDFADFQVRGPIRWTADPVGGTD/DDPDDWDADDFDFADFQVRGPIRWTADPVGGTD/DDPDDWDADDFDFADFQVRGPIRWTADPVGGTD/DDPDDWDADDFAFADFQVRGPIRWTADPVGGTD

Nearest PDB structures (foldseek):
  8vad-assembly1_B  TM=1.008E+00  e=7.299E-06  Momordica cochinchinensis
  4gux-assembly3_F  TM=8.963E-01  e=3.031E-04  Momordica cochinchinensis
  2sta-assembly1_I  TM=9.013E-01  e=7.320E-03  Cucurbita maxima
  2stb-assembly1_I  TM=8.942E-01  e=6.840E-03  Cucurbita pepo
  2btc-assembly1_I  TM=9.354E-01  e=1.347E-02  Cucurbita pepo

Solvent-accessible surface area: 8966 Å² total